Protein AF-A0A7C2L8S7-F1 (afdb_monomer)

Foldseek 3Di:
DDPPPVNVVLVVVLVVLCVVCVVPVPSNVLVVCLSVLCVVPNPVRNVVSVVVVVCVVVVVPPPDDDD

Solvent-accessible surface area (backbone atoms only — not comparable to full-atom values): 4009 Å² total; per-residue (Å²): 130,85,77,51,72,70,55,56,53,49,51,56,50,50,53,51,45,48,66,76,26,67,91,36,65,69,61,34,52,51,54,50,53,43,51,49,30,30,72,78,51,35,74,62,29,30,52,55,48,54,49,52,52,49,34,66,76,67,59,74,81,73,88,85,88,82,136

Structure (mmCIF, N/CA/C/O backbone):
data_AF-A0A7C2L8S7-F1
#
_entry.id   AF-A0A7C2L8S7-F1
#
loop_
_atom_site.group_PDB
_atom_site.id
_atom_site.type_symbol
_atom_site.label_atom_id
_atom_site.label_alt_id
_atom_site.label_comp_id
_atom_site.label_asym_id
_atom_site.label_entity_id
_atom_site.label_seq_id
_atom_site.pdbx_PDB_ins_code
_atom_site.Cartn_x
_atom_site.Cartn_y
_atom_site.Cartn_z
_atom_site.occupancy
_atom_site.B_iso_or_equiv
_atom_site.auth_seq_id
_atom_site.auth_comp_id
_atom_site.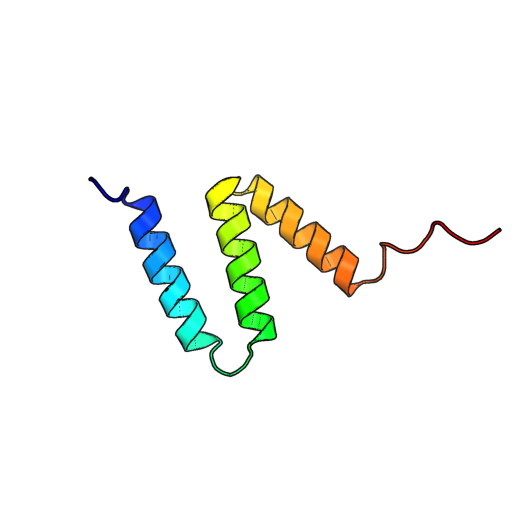auth_asym_id
_atom_site.auth_atom_id
_atom_site.pdbx_PDB_model_num
ATOM 1 N N . MET A 1 1 ? 0.339 1.658 -27.939 1.00 43.31 1 MET A N 1
ATOM 2 C CA . MET A 1 1 ? 1.277 2.136 -26.900 1.00 43.31 1 MET A CA 1
ATOM 3 C C . MET A 1 1 ? 1.727 0.914 -26.122 1.00 43.31 1 MET A C 1
ATOM 5 O O . MET A 1 1 ? 0.864 0.138 -25.740 1.00 43.31 1 MET A O 1
ATOM 9 N N . ALA A 1 2 ? 3.032 0.673 -25.983 1.00 50.25 2 ALA A N 1
ATOM 10 C CA . ALA A 1 2 ? 3.515 -0.472 -25.216 1.00 50.25 2 ALA A CA 1
ATOM 11 C C . ALA A 1 2 ? 3.328 -0.161 -23.728 1.00 50.25 2 ALA A C 1
ATOM 13 O O . ALA A 1 2 ? 3.974 0.745 -23.204 1.00 50.25 2 ALA A O 1
ATOM 14 N N . VAL A 1 3 ? 2.411 -0.867 -23.068 1.00 52.56 3 VAL A N 1
ATOM 15 C CA . VAL A 1 3 ? 2.349 -0.873 -21.606 1.00 52.56 3 VAL A CA 1
ATOM 16 C C . VAL A 1 3 ? 3.661 -1.499 -21.142 1.00 52.56 3 VAL A C 1
ATOM 18 O O . VAL A 1 3 ? 3.958 -2.648 -21.464 1.00 52.56 3 VAL A O 1
ATOM 21 N N . SER A 1 4 ? 4.506 -0.718 -20.474 1.00 68.31 4 SER A N 1
ATOM 22 C CA . SER A 1 4 ? 5.759 -1.218 -19.909 1.00 68.31 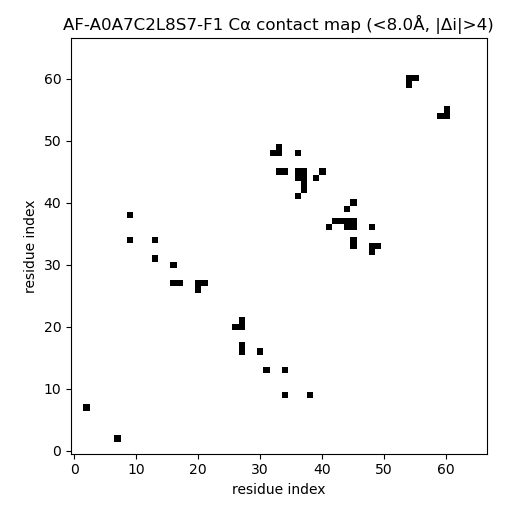4 SER A CA 1
ATOM 23 C C . SER A 1 4 ? 5.446 -2.387 -18.971 1.00 68.31 4 SER A C 1
ATOM 25 O O . SER A 1 4 ? 4.520 -2.276 -18.175 1.00 68.31 4 SER A O 1
ATOM 27 N N . ALA A 1 5 ? 6.223 -3.476 -18.997 1.00 64.94 5 ALA A N 1
ATOM 28 C CA . ALA A 1 5 ? 6.001 -4.649 -18.129 1.00 64.94 5 ALA A CA 1
ATOM 29 C C . ALA A 1 5 ? 5.894 -4.292 -16.630 1.00 64.94 5 ALA A C 1
ATOM 31 O O . ALA A 1 5 ? 5.194 -4.946 -15.865 1.00 64.94 5 ALA A O 1
ATOM 32 N N . ARG A 1 6 ? 6.547 -3.194 -16.228 1.00 66.81 6 ARG A N 1
ATOM 33 C CA . ARG A 1 6 ? 6.429 -2.588 -14.899 1.00 66.81 6 ARG A CA 1
ATOM 34 C C . ARG A 1 6 ? 4.999 -2.128 -14.575 1.00 66.81 6 ARG A C 1
ATOM 36 O O . ARG A 1 6 ? 4.556 -2.339 -13.458 1.00 66.81 6 ARG A O 1
ATOM 43 N N . ASN A 1 7 ? 4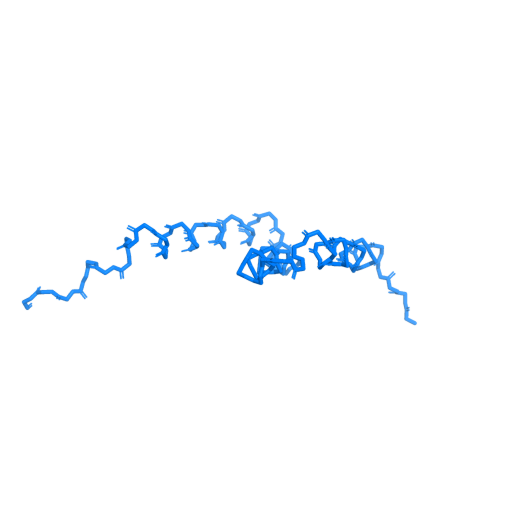.289 -1.529 -15.528 1.00 76.62 7 ASN A N 1
ATOM 44 C CA . ASN A 1 7 ? 2.920 -1.049 -15.328 1.00 76.62 7 ASN A CA 1
ATOM 45 C C . ASN A 1 7 ? 1.937 -2.219 -15.204 1.00 76.62 7 ASN A C 1
ATOM 47 O O . ASN A 1 7 ? 1.103 -2.191 -14.311 1.00 76.62 7 ASN A O 1
ATOM 51 N N . ALA A 1 8 ? 2.100 -3.271 -16.015 1.00 85.06 8 ALA A N 1
ATOM 52 C CA . ALA A 1 8 ? 1.260 -4.468 -15.926 1.00 85.06 8 ALA A CA 1
ATOM 53 C C . ALA A 1 8 ? 1.385 -5.161 -14.556 1.00 85.06 8 ALA A C 1
ATOM 55 O O . ALA A 1 8 ? 0.381 -5.458 -13.920 1.00 85.06 8 ALA A O 1
ATOM 56 N N . PHE A 1 9 ? 2.613 -5.323 -14.047 1.00 87.81 9 PHE A N 1
ATOM 57 C CA . PHE A 1 9 ? 2.834 -5.878 -12.707 1.00 87.81 9 PHE A CA 1
ATOM 58 C C . PHE A 1 9 ? 2.183 -5.033 -11.599 1.00 87.81 9 PHE A C 1
ATOM 60 O O . PHE A 1 9 ? 1.639 -5.577 -10.641 1.00 87.81 9 PHE A O 1
ATOM 67 N N . PHE A 1 10 ? 2.240 -3.701 -11.709 1.00 89.12 10 PHE A N 1
ATOM 68 C CA . PHE A 1 10 ? 1.617 -2.820 -10.722 1.00 89.12 10 PHE A CA 1
ATOM 69 C C . PHE A 1 10 ? 0.094 -2.893 -10.735 1.00 89.12 10 PHE A C 1
ATOM 71 O O . PHE A 1 10 ? -0.508 -2.862 -9.664 1.00 89.12 10 PHE A O 1
ATOM 78 N N . GLU A 1 11 ? -0.515 -3.004 -11.912 1.00 90.38 11 GLU A N 1
ATOM 79 C CA . GLU A 1 11 ? -1.963 -3.174 -12.046 1.00 90.38 11 GLU A CA 1
ATOM 80 C C . GLU A 1 11 ? -2.422 -4.512 -11.450 1.00 90.38 11 GLU A C 1
ATOM 82 O O . GLU A 1 11 ? -3.324 -4.523 -10.616 1.00 90.38 11 GLU A O 1
ATOM 87 N N . GLU A 1 12 ? -1.733 -5.615 -11.757 1.00 94.38 12 GLU A N 1
ATOM 88 C CA . GLU A 1 12 ? -2.037 -6.934 -11.178 1.00 94.38 12 GLU A CA 1
ATOM 89 C C . GLU A 1 12 ? -1.902 -6.946 -9.647 1.00 94.38 12 GLU A C 1
ATOM 91 O O . GLU A 1 12 ? -2.751 -7.491 -8.937 1.00 94.38 12 GLU A O 1
ATOM 96 N N . LEU A 1 13 ? -0.848 -6.318 -9.114 1.00 94.69 13 LEU A N 1
ATOM 97 C CA . LEU A 1 13 ? -0.650 -6.207 -7.670 1.00 94.69 13 LEU A CA 1
ATOM 98 C C . LEU A 1 13 ? -1.736 -5.342 -7.014 1.00 94.69 13 LEU A C 1
ATOM 100 O O . LEU A 1 13 ? -2.201 -5.668 -5.923 1.00 94.69 13 LEU A O 1
ATOM 104 N N . LEU A 1 14 ? -2.155 -4.258 -7.665 1.00 94.31 14 LEU A N 1
ATOM 105 C CA . LEU A 1 14 ? -3.220 -3.396 -7.164 1.00 94.31 14 LEU A CA 1
ATOM 106 C C . LEU A 1 14 ? -4.559 -4.139 -7.092 1.00 94.31 14 LEU A C 1
ATOM 108 O 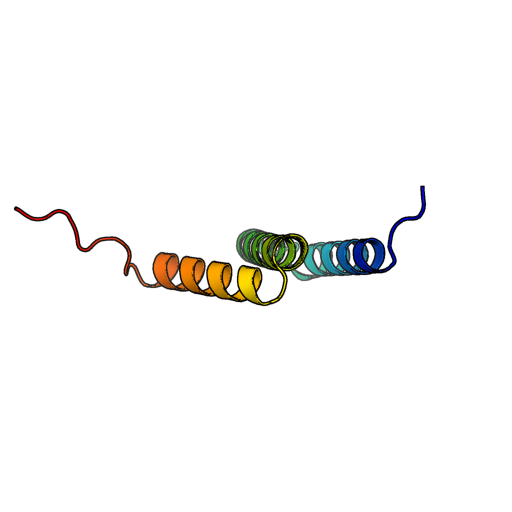O . LEU A 1 14 ? -5.263 -4.039 -6.086 1.00 94.31 14 LEU A O 1
ATOM 112 N N . ASP A 1 15 ? -4.891 -4.920 -8.116 1.00 95.88 15 ASP A N 1
ATOM 113 C CA . ASP A 1 15 ? -6.118 -5.717 -8.131 1.00 95.88 15 ASP A CA 1
ATOM 114 C C . ASP A 1 15 ? -6.094 -6.817 -7.061 1.00 95.88 15 ASP A C 1
ATOM 116 O O . ASP A 1 15 ? -7.074 -6.985 -6.329 1.00 95.88 15 ASP A O 1
ATOM 120 N N . LEU A 1 16 ? -4.948 -7.479 -6.863 1.00 97.00 16 LEU A N 1
ATOM 121 C CA . LEU A 1 16 ? -4.769 -8.427 -5.762 1.00 97.00 16 LEU A CA 1
ATOM 122 C C . LEU A 1 16 ? -4.972 -7.758 -4.391 1.00 97.00 16 LEU A C 1
ATOM 124 O O . LEU A 1 16 ? -5.650 -8.307 -3.523 1.00 97.00 16 LEU A O 1
ATOM 128 N N . LEU A 1 17 ? -4.408 -6.564 -4.182 1.00 96.56 17 LEU A N 1
ATOM 129 C CA . LEU A 1 17 ? -4.568 -5.817 -2.932 1.00 96.56 17 LEU A CA 1
ATOM 130 C C . LEU A 1 17 ? -6.031 -5.434 -2.681 1.00 96.56 17 LEU A C 1
ATOM 132 O O . LEU A 1 17 ? -6.502 -5.568 -1.551 1.00 96.56 17 LEU A O 1
ATOM 136 N N . ARG A 1 18 ? -6.765 -5.018 -3.720 1.00 96.31 18 ARG A N 1
ATOM 137 C CA . ARG A 1 18 ? -8.202 -4.710 -3.630 1.00 96.31 18 ARG A CA 1
ATOM 138 C C . ARG A 1 18 ? -9.020 -5.920 -3.211 1.00 96.31 18 ARG A C 1
ATOM 140 O O . ARG A 1 18 ? -9.887 -5.786 -2.352 1.00 96.31 18 ARG A O 1
ATOM 147 N N . GLU A 1 19 ? -8.740 -7.096 -3.767 1.00 97.56 19 GLU A N 1
ATOM 148 C CA . GLU A 1 19 ? -9.441 -8.319 -3.372 1.00 97.56 19 GLU A CA 1
ATOM 149 C C . GLU A 1 19 ? -9.120 -8.738 -1.933 1.00 97.56 19 GLU A C 1
ATOM 151 O O . GLU A 1 19 ? -10.037 -9.042 -1.162 1.00 97.56 19 GLU A O 1
ATOM 156 N N . LEU A 1 20 ? -7.836 -8.729 -1.557 1.00 97.69 20 LEU A N 1
ATOM 157 C CA . LEU A 1 20 ? -7.381 -9.150 -0.229 1.00 97.69 20 LEU A CA 1
ATOM 158 C C . LEU A 1 20 ? -7.853 -8.203 0.880 1.00 97.69 20 LEU A C 1
ATOM 160 O O . LEU A 1 20 ? -8.191 -8.653 1.975 1.00 97.69 20 LEU A O 1
ATOM 164 N N . LEU A 1 21 ? -7.891 -6.899 0.603 1.00 97.62 21 LEU A N 1
ATOM 165 C CA . LEU A 1 21 ? -8.191 -5.855 1.584 1.00 97.62 21 LEU A CA 1
ATOM 166 C C . LEU A 1 21 ? -9.610 -5.289 1.444 1.00 97.62 21 LEU A C 1
ATOM 168 O O . LEU A 1 21 ? -9.942 -4.312 2.109 1.00 97.62 21 LEU A O 1
ATOM 172 N N . LYS A 1 22 ? -10.492 -5.924 0.659 1.00 94.69 22 LYS A N 1
ATOM 173 C CA . LYS A 1 22 ? -11.883 -5.469 0.452 1.00 94.69 22 LYS A CA 1
ATOM 174 C C . LYS A 1 22 ? -12.688 -5.245 1.740 1.00 94.69 22 LYS A C 1
ATOM 176 O O . LYS A 1 22 ? -13.643 -4.479 1.739 1.00 94.69 22 LYS A O 1
ATOM 181 N N . GLY A 1 23 ? -12.334 -5.940 2.825 1.00 96.94 23 GLY A N 1
ATOM 182 C CA . GLY A 1 23 ? -12.973 -5.815 4.141 1.00 96.94 23 GLY A CA 1
ATOM 183 C C . GLY A 1 23 ? -12.301 -4.817 5.088 1.00 96.94 23 GLY A C 1
ATOM 184 O O . GLY A 1 23 ? -12.758 -4.669 6.217 1.00 96.94 23 GLY A O 1
ATOM 185 N N . ASN A 1 24 ? -11.213 -4.170 4.666 1.00 97.00 24 ASN A N 1
ATOM 186 C CA . ASN A 1 24 ? -10.454 -3.213 5.464 1.00 97.00 24 ASN A CA 1
ATOM 187 C C . ASN A 1 24 ? -10.011 -2.031 4.573 1.00 97.00 24 ASN A C 1
ATOM 189 O O . ASN A 1 24 ? -8.906 -2.050 4.019 1.00 97.00 24 ASN A O 1
ATOM 193 N N . PRO A 1 25 ? -10.886 -1.023 4.391 1.00 94.12 25 PRO A N 1
ATOM 194 C CA . PRO A 1 25 ? -10.635 0.076 3.464 1.00 94.12 25 PRO A CA 1
ATOM 195 C C . PRO A 1 25 ? -9.439 0.941 3.882 1.00 94.12 25 PRO A C 1
ATOM 197 O O . PRO A 1 25 ? -8.721 1.445 3.019 1.00 94.12 25 PRO A O 1
ATOM 200 N N . GLU A 1 26 ? -9.164 1.074 5.181 1.00 94.25 26 GLU A N 1
ATOM 201 C CA . GLU A 1 26 ? -7.977 1.766 5.683 1.00 94.25 26 GLU A CA 1
ATOM 202 C C . GLU A 1 26 ? -6.687 1.041 5.279 1.00 94.25 26 GLU A C 1
ATOM 204 O O . GLU A 1 26 ? -5.754 1.675 4.783 1.00 94.25 26 GLU A O 1
ATOM 209 N N . ALA A 1 27 ? -6.634 -0.286 5.433 1.00 95.75 27 ALA A N 1
ATOM 210 C CA . ALA A 1 27 ? -5.482 -1.078 5.012 1.00 95.75 27 ALA A CA 1
ATOM 211 C C 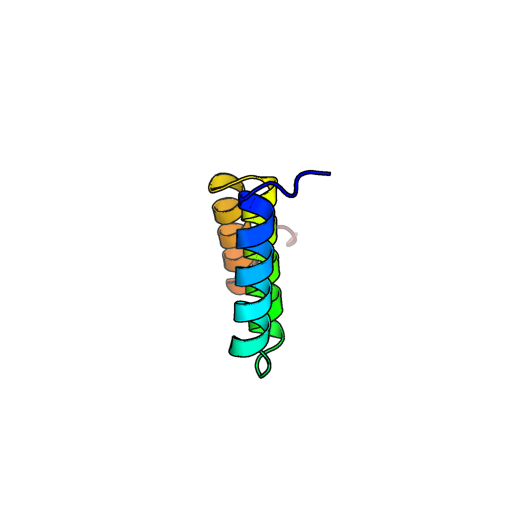. ALA A 1 27 ? -5.275 -1.012 3.493 1.00 95.75 27 ALA A C 1
ATOM 213 O O . ALA A 1 27 ? -4.135 -0.886 3.040 1.00 95.75 27 ALA A O 1
ATOM 214 N N . LEU A 1 28 ? -6.361 -1.049 2.711 1.00 96.62 28 LEU A N 1
ATOM 215 C CA . LEU A 1 28 ? -6.294 -0.889 1.258 1.00 96.62 28 LEU A CA 1
ATOM 216 C C . LEU A 1 28 ? -5.689 0.467 0.884 1.00 96.62 28 LEU A C 1
ATOM 218 O O . LEU A 1 28 ? -4.725 0.517 0.125 1.00 96.62 28 LEU A O 1
ATOM 222 N N . LYS A 1 29 ? -6.177 1.552 1.490 1.00 95.50 29 LYS A N 1
ATOM 223 C CA . LYS A 1 29 ? -5.662 2.905 1.252 1.00 95.50 29 LYS A CA 1
ATOM 224 C C . LYS A 1 29 ? -4.168 3.025 1.573 1.00 95.50 29 LYS A C 1
ATOM 226 O O . LYS A 1 29 ? -3.432 3.682 0.838 1.00 95.50 29 LYS A O 1
ATOM 231 N N . LEU A 1 30 ? -3.702 2.393 2.653 1.00 96.12 30 LEU A N 1
ATOM 232 C CA . LEU A 1 30 ? -2.275 2.354 2.989 1.00 96.12 30 LEU A CA 1
ATOM 233 C C . LEU A 1 30 ? -1.468 1.589 1.936 1.00 96.12 30 LEU A C 1
ATOM 235 O O . LEU A 1 30 ? -0.430 2.076 1.492 1.00 96.12 30 LEU A O 1
ATOM 239 N N . ALA A 1 31 ? -1.948 0.422 1.506 1.00 96.12 31 ALA A N 1
ATOM 240 C CA . ALA A 1 31 ? -1.276 -0.380 0.491 1.00 96.12 31 ALA A CA 1
ATOM 241 C C . ALA A 1 31 ? -1.183 0.356 -0.859 1.00 96.12 31 ALA A C 1
ATOM 243 O O . ALA A 1 31 ? -0.117 0.365 -1.475 1.00 96.12 31 ALA A O 1
ATOM 244 N N . GLU A 1 32 ? -2.254 1.037 -1.276 1.00 95.12 32 GLU A N 1
ATOM 245 C CA . GLU A 1 32 ? -2.281 1.875 -2.482 1.00 95.12 32 GLU A CA 1
ATOM 246 C C . GLU A 1 32 ? -1.273 3.030 -2.393 1.00 95.12 32 GLU A C 1
ATOM 248 O O . GLU A 1 32 ? -0.481 3.231 -3.315 1.00 95.12 32 GLU A O 1
ATOM 253 N N . ARG A 1 33 ? -1.233 3.738 -1.256 1.00 95.38 33 ARG A N 1
ATOM 254 C CA . 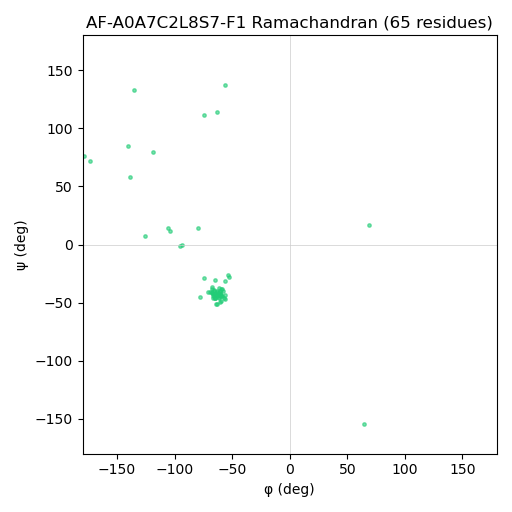ARG A 1 33 ? -0.295 4.847 -1.000 1.00 95.38 33 ARG A CA 1
ATOM 255 C C . ARG A 1 33 ? 1.167 4.384 -1.078 1.00 95.38 33 ARG A C 1
ATOM 257 O O . ARG A 1 33 ? 1.990 5.037 -1.720 1.00 95.38 33 ARG A O 1
ATOM 264 N N . LEU A 1 34 ? 1.490 3.229 -0.490 1.00 96.12 34 LEU A N 1
ATOM 265 C CA . LEU A 1 34 ? 2.834 2.640 -0.552 1.00 96.12 34 LEU A CA 1
ATOM 266 C C . LEU A 1 34 ? 3.213 2.201 -1.972 1.00 96.12 34 LEU A C 1
ATOM 268 O O . LEU A 1 34 ? 4.343 2.432 -2.414 1.00 96.12 34 LEU A O 1
ATOM 272 N N . LEU A 1 35 ? 2.274 1.583 -2.692 1.00 94.81 35 LEU A N 1
ATOM 273 C CA . LEU A 1 35 ? 2.496 1.120 -4.058 1.00 94.81 35 LEU A CA 1
ATOM 274 C C . LEU A 1 35 ? 2.735 2.292 -5.013 1.00 94.81 35 LEU A C 1
ATOM 276 O O . LEU A 1 35 ? 3.666 2.247 -5.818 1.00 94.81 35 LEU A O 1
ATOM 280 N N . GLN A 1 36 ? 1.955 3.364 -4.869 1.00 92.56 36 GLN A N 1
ATOM 281 C CA . GLN A 1 36 ? 2.132 4.604 -5.618 1.00 92.56 36 GLN A CA 1
ATOM 282 C C . GLN A 1 36 ? 3.505 5.231 -5.344 1.00 92.56 36 GLN A C 1
ATOM 284 O O . GLN A 1 36 ? 4.246 5.524 -6.284 1.00 92.56 36 GLN A O 1
ATOM 289 N N . ALA A 1 37 ? 3.893 5.370 -4.072 1.00 94.75 37 ALA A N 1
ATOM 290 C CA . ALA A 1 37 ? 5.192 5.932 -3.703 1.00 94.75 37 ALA A CA 1
ATOM 291 C C . ALA A 1 37 ? 6.362 5.127 -4.297 1.00 94.75 37 ALA A C 1
ATOM 293 O O . ALA A 1 37 ? 7.357 5.700 -4.756 1.00 94.75 37 ALA A O 1
ATOM 294 N N . TYR A 1 38 ? 6.235 3.798 -4.336 1.00 93.81 38 TYR A N 1
ATOM 295 C CA . TYR A 1 38 ? 7.208 2.933 -4.993 1.00 93.81 38 TYR A CA 1
ATOM 296 C C . TYR A 1 38 ? 7.194 3.076 -6.524 1.00 93.81 38 TYR A C 1
ATOM 298 O O . TYR A 1 38 ? 8.260 3.119 -7.141 1.00 93.81 38 TYR A O 1
ATOM 306 N N . GLY A 1 39 ? 6.021 3.185 -7.150 1.00 89.88 39 GLY A N 1
ATOM 307 C CA . GLY A 1 39 ? 5.892 3.387 -8.595 1.00 89.88 39 GLY A CA 1
ATOM 308 C C . GLY A 1 39 ? 6.544 4.687 -9.076 1.00 89.88 39 GLY A C 1
ATOM 309 O O . GLY A 1 39 ? 7.264 4.681 -10.075 1.00 89.88 39 GLY A O 1
ATOM 310 N N . GLU A 1 40 ? 6.353 5.779 -8.332 1.00 90.75 40 GLU A N 1
ATOM 311 C CA . GLU A 1 40 ? 6.860 7.114 -8.673 1.00 90.75 40 GLU A CA 1
ATOM 312 C C . GLU A 1 40 ? 8.351 7.294 -8.360 1.00 90.75 40 GLU A C 1
ATOM 314 O O . GLU A 1 40 ? 9.102 7.856 -9.158 1.00 90.75 40 GLU A O 1
ATOM 319 N N . ARG A 1 41 ? 8.786 6.851 -7.173 1.00 93.12 41 ARG A N 1
ATOM 320 C CA . ARG A 1 41 ? 10.101 7.199 -6.601 1.00 93.12 41 ARG A CA 1
ATOM 321 C C . ARG A 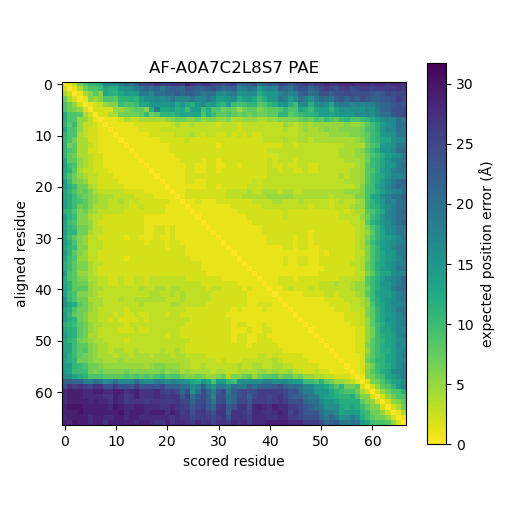1 41 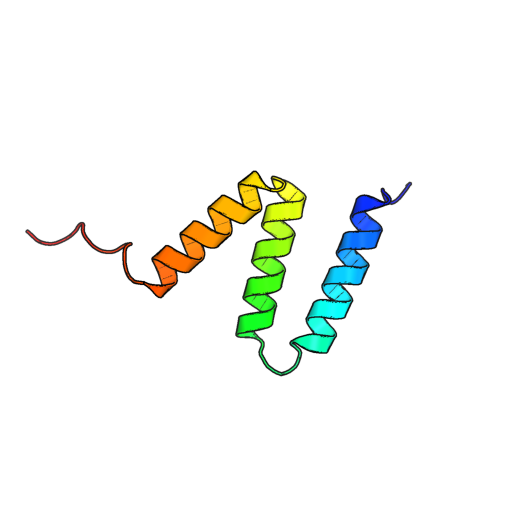? 10.941 5.971 -6.219 1.00 93.12 41 ARG A C 1
ATOM 323 O O . ARG A 1 41 ? 12.006 6.105 -5.609 1.00 93.12 41 ARG A O 1
ATOM 330 N N . GLY A 1 42 ? 10.494 4.764 -6.565 1.00 92.19 42 GLY A N 1
ATOM 331 C CA . GLY A 1 42 ? 11.178 3.508 -6.256 1.00 92.19 42 GLY A CA 1
ATOM 332 C C . GLY A 1 42 ? 11.267 3.220 -4.755 1.00 92.19 42 GLY A C 1
ATOM 333 O O . GLY A 1 42 ? 10.489 3.714 -3.940 1.00 92.19 42 GLY A O 1
ATOM 334 N N . VAL A 1 43 ? 12.276 2.437 -4.361 1.00 94.56 43 VAL A N 1
ATOM 335 C CA . VAL A 1 43 ? 12.513 2.057 -2.952 1.00 94.56 43 VAL A CA 1
ATOM 336 C C . VAL A 1 43 ? 12.663 3.280 -2.041 1.00 94.56 43 VAL A C 1
ATOM 338 O O . VAL A 1 43 ? 12.289 3.224 -0.871 1.00 94.56 43 VAL A O 1
ATOM 341 N N . ARG A 1 44 ? 13.197 4.390 -2.565 1.00 96.19 44 ARG A N 1
ATOM 342 C CA . ARG A 1 44 ? 13.334 5.632 -1.804 1.00 96.19 44 ARG A CA 1
ATOM 343 C C . ARG A 1 44 ? 11.966 6.196 -1.415 1.00 96.19 44 ARG A C 1
ATOM 345 O O . ARG A 1 44 ? 11.753 6.441 -0.233 1.00 96.19 44 ARG A O 1
ATOM 352 N N . GLY A 1 45 ? 11.051 6.335 -2.374 1.00 95.88 45 GLY A N 1
ATOM 353 C CA . GLY A 1 45 ? 9.697 6.825 -2.103 1.00 95.88 45 GLY A CA 1
ATOM 354 C C . GLY A 1 45 ? 8.949 5.965 -1.107 1.00 95.88 45 GLY A C 1
ATOM 355 O O . GLY A 1 45 ? 8.364 6.490 -0.169 1.00 95.88 45 GLY A O 1
ATOM 356 N N . LEU A 1 46 ? 9.043 4.645 -1.266 1.00 96.62 46 LEU A N 1
ATOM 357 C CA . LEU A 1 46 ? 8.439 3.695 -0.337 1.00 96.62 46 LEU A CA 1
ATOM 358 C C . LEU A 1 46 ? 8.925 3.907 1.107 1.00 96.62 46 LEU A C 1
ATOM 360 O O . LEU A 1 46 ? 8.130 3.885 2.040 1.00 96.62 46 LEU A O 1
ATOM 364 N N . ARG A 1 47 ? 10.232 4.129 1.300 1.00 97.12 47 ARG A N 1
ATOM 365 C CA . ARG A 1 47 ? 10.815 4.378 2.630 1.00 97.12 47 ARG A CA 1
ATOM 366 C C . ARG A 1 47 ? 10.365 5.706 3.231 1.00 97.12 47 ARG A C 1
ATOM 368 O O . ARG A 1 47 ? 10.110 5.758 4.430 1.00 97.12 47 ARG A O 1
ATOM 375 N N . GLU A 1 48 ? 10.312 6.761 2.423 1.00 96.38 48 GLU A N 1
ATOM 376 C CA . GLU A 1 48 ? 9.821 8.077 2.849 1.00 96.38 48 GLU A CA 1
ATOM 377 C C . GLU A 1 48 ? 8.349 7.986 3.276 1.00 96.38 48 GLU A C 1
ATOM 379 O O . GLU A 1 48 ? 7.990 8.473 4.344 1.00 96.38 48 GLU A O 1
ATOM 384 N N . GLU A 1 49 ? 7.528 7.268 2.510 1.00 97.12 49 GLU A N 1
ATOM 385 C CA . GLU A 1 49 ? 6.108 7.084 2.811 1.00 97.12 49 GLU A CA 1
ATOM 386 C C . GLU A 1 49 ? 5.880 6.264 4.088 1.00 97.12 49 GLU A C 1
ATOM 388 O O . GLU A 1 49 ? 5.090 6.645 4.947 1.00 97.12 49 GLU A O 1
ATOM 393 N N . LEU A 1 50 ? 6.624 5.166 4.265 1.00 95.69 50 LEU A N 1
ATOM 394 C CA . LEU A 1 50 ? 6.578 4.365 5.494 1.00 95.69 50 LEU A CA 1
ATOM 395 C C . LEU A 1 50 ? 6.969 5.182 6.729 1.00 95.69 50 LEU A C 1
ATOM 397 O O . LEU A 1 50 ? 6.373 5.011 7.793 1.00 95.69 50 LEU A O 1
ATOM 401 N N . ARG A 1 51 ? 7.962 6.067 6.596 1.00 95.00 51 ARG A N 1
ATOM 402 C CA . ARG A 1 51 ? 8.359 6.982 7.669 1.00 95.00 51 ARG A CA 1
ATOM 403 C C . ARG A 1 51 ? 7.222 7.944 8.008 1.00 95.00 51 ARG A C 1
ATOM 405 O O . ARG A 1 51 ? 6.853 8.003 9.175 1.00 95.00 51 ARG A O 1
ATOM 412 N N . ALA A 1 52 ? 6.644 8.613 7.010 1.00 93.94 52 ALA A N 1
ATOM 413 C CA . ALA A 1 52 ? 5.535 9.545 7.211 1.00 93.94 52 ALA A CA 1
ATOM 414 C C . ALA A 1 52 ? 4.346 8.864 7.909 1.00 93.94 52 ALA A C 1
ATOM 416 O O . ALA A 1 52 ? 3.856 9.356 8.918 1.00 93.94 52 ALA A O 1
ATOM 417 N N . LEU A 1 53 ? 3.958 7.669 7.456 1.00 93.50 53 LEU A N 1
ATOM 418 C CA . LEU A 1 53 ? 2.892 6.879 8.082 1.00 93.50 53 LEU A CA 1
ATOM 419 C C . LEU A 1 53 ? 3.209 6.483 9.529 1.00 93.50 53 LEU A C 1
ATOM 421 O O . LEU A 1 53 ? 2.324 6.470 10.382 1.00 93.50 53 LEU A O 1
ATOM 425 N N . THR A 1 54 ? 4.470 6.158 9.819 1.00 92.12 54 THR A N 1
ATOM 426 C CA . THR A 1 54 ? 4.902 5.836 11.185 1.00 92.12 54 THR A CA 1
ATOM 427 C C . THR A 1 54 ? 4.840 7.075 12.078 1.00 92.12 54 THR A C 1
ATOM 429 O O . THR A 1 54 ? 4.394 6.982 13.218 1.00 92.12 54 THR A O 1
ATOM 432 N N . GLU A 1 55 ? 5.247 8.239 11.578 1.00 92.81 55 GLU A N 1
ATOM 433 C CA . GLU A 1 55 ? 5.184 9.517 12.300 1.00 92.81 55 GLU A CA 1
ATOM 434 C C . GLU A 1 55 ? 3.730 9.950 12.553 1.00 92.81 55 GLU A C 1
ATOM 436 O O . GLU A 1 55 ? 3.394 10.309 13.683 1.00 92.81 55 GLU A O 1
ATOM 441 N N . GLU A 1 56 ? 2.856 9.814 11.546 1.00 89.88 56 GLU A N 1
ATOM 442 C CA . GLU A 1 56 ? 1.403 10.015 11.646 1.00 89.88 56 GLU A CA 1
ATOM 443 C C . GLU A 1 56 ? 0.792 9.108 12.734 1.00 89.88 56 GLU A C 1
ATOM 445 O O . GLU A 1 56 ? 0.048 9.579 13.593 1.00 89.88 56 GLU A O 1
ATOM 450 N N . ALA A 1 57 ? 1.143 7.817 12.748 1.00 87.12 57 ALA A N 1
ATOM 451 C CA . ALA A 1 57 ? 0.596 6.841 13.694 1.00 87.12 57 ALA A CA 1
ATOM 452 C C . ALA A 1 57 ? 1.153 6.973 15.123 1.00 87.12 57 ALA A C 1
ATOM 454 O O . ALA A 1 57 ? 0.476 6.618 16.088 1.00 87.12 57 ALA A O 1
ATOM 455 N N . THR A 1 58 ? 2.390 7.454 15.273 1.00 85.75 58 THR A N 1
ATOM 456 C CA . THR A 1 58 ? 3.066 7.598 16.578 1.00 85.75 58 THR A CA 1
ATOM 457 C C . THR A 1 58 ? 2.929 8.997 17.182 1.00 85.75 58 THR A C 1
ATOM 459 O O . THR A 1 58 ? 3.429 9.235 18.282 1.00 85.75 58 THR 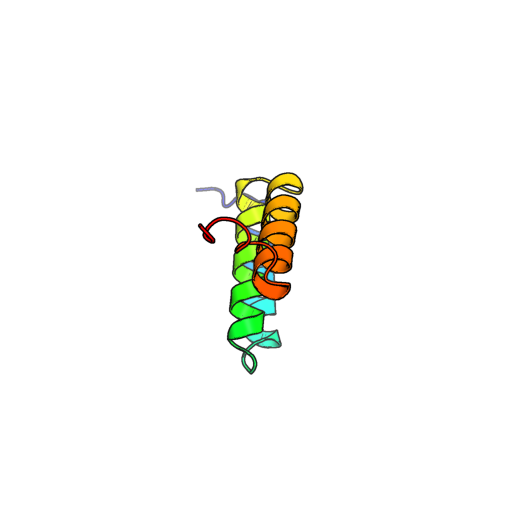A O 1
ATOM 462 N N . GLY A 1 59 ? 2.257 9.925 16.492 1.00 69.00 59 GLY A N 1
ATOM 463 C CA . GLY A 1 59 ? 2.021 11.289 16.971 1.00 69.00 59 GLY A CA 1
ATOM 464 C C . GLY A 1 59 ? 3.281 12.160 17.054 1.00 69.00 59 GLY A C 1
ATOM 465 O O . GLY A 1 59 ? 3.262 13.196 17.712 1.00 69.00 59 GLY A O 1
ATOM 466 N N . HIS A 1 60 ? 4.383 11.783 16.397 1.00 53.81 60 HIS A N 1
ATOM 467 C CA . HIS A 1 60 ? 5.656 12.523 16.454 1.00 53.81 60 HIS A CA 1
ATOM 468 C C . HIS A 1 60 ? 5.713 13.774 15.549 1.00 53.81 60 HIS A C 1
ATOM 470 O O . HIS A 1 60 ? 6.785 14.335 15.345 1.00 53.81 60 HIS A O 1
ATOM 476 N N . GLY A 1 61 ? 4.565 14.241 15.048 1.00 51.53 61 GLY A N 1
ATOM 477 C CA . GLY A 1 61 ? 4.425 15.446 14.218 1.00 51.53 61 GLY A CA 1
ATOM 478 C C . GLY A 1 61 ? 3.806 16.660 14.926 1.00 51.53 61 GLY A C 1
ATOM 479 O O . GLY A 1 61 ? 3.374 17.594 14.259 1.00 51.53 61 GLY A O 1
ATOM 480 N N . SER A 1 62 ? 3.703 16.663 16.259 1.00 48.50 62 SER A N 1
ATOM 481 C CA . SER A 1 62 ? 3.156 17.800 17.022 1.00 48.50 62 SER A CA 1
ATOM 482 C C . SER A 1 62 ? 3.960 18.067 18.296 1.00 48.50 62 SER A C 1
ATOM 484 O O . SER A 1 62 ? 3.442 18.040 19.405 1.00 48.50 62 SER A O 1
ATOM 486 N N . LYS A 1 63 ? 5.259 18.316 18.138 1.00 47.94 63 LYS A N 1
ATOM 487 C CA . LYS A 1 63 ? 6.026 19.132 19.084 1.00 47.94 63 LYS A CA 1
ATOM 488 C C . LYS A 1 63 ? 6.552 20.322 18.306 1.00 47.94 63 LYS A C 1
ATOM 490 O O . LYS A 1 63 ? 7.667 20.248 17.828 1.00 47.94 63 LYS A O 1
ATOM 495 N N . ASP A 1 64 ? 5.691 21.311 18.094 1.00 53.78 64 ASP A N 1
ATOM 496 C CA . ASP A 1 64 ? 6.042 22.705 17.794 1.00 53.78 64 ASP A CA 1
ATOM 497 C C . ASP A 1 64 ? 4.740 23.524 17.784 1.00 53.78 64 ASP A C 1
ATOM 499 O O . ASP A 1 64 ? 4.206 23.867 16.729 1.00 53.78 64 ASP A O 1
ATOM 503 N N . GLN A 1 65 ? 4.178 23.736 18.979 1.00 47.94 65 GLN A N 1
ATOM 504 C CA . GLN A 1 65 ? 3.344 24.888 19.356 1.00 47.94 65 GLN A CA 1
ATOM 505 C C . GLN A 1 65 ? 2.932 24.748 20.833 1.00 47.94 65 GLN A C 1
ATOM 507 O O . GLN A 1 65 ? 1.812 24.363 21.151 1.00 47.94 65 GLN A O 1
ATOM 512 N N . GLU A 1 66 ? 3.871 25.034 21.733 1.00 46.16 66 GLU A N 1
ATOM 513 C CA . GLU A 1 66 ? 3.580 25.553 23.073 1.00 46.16 66 GLU A CA 1
ATOM 514 C C . GLU A 1 66 ? 4.570 26.701 23.335 1.00 46.16 66 GLU A C 1
ATOM 516 O O . GLU A 1 66 ? 5.761 26.556 23.054 1.00 46.16 66 GLU A O 1
ATOM 521 N N . ASP A 1 67 ? 3.995 27.800 23.835 1.00 42.19 67 ASP A N 1
ATOM 522 C CA . ASP A 1 67 ? 4.508 29.146 24.167 1.00 42.19 67 ASP A CA 1
ATOM 523 C C . ASP A 1 67 ? 4.848 30.146 23.041 1.00 42.19 67 ASP A C 1
ATOM 525 O O . ASP A 1 67 ? 5.922 30.069 22.402 1.00 42.19 67 ASP A O 1
#

Mean predicted aligned error: 7.68 Å

Radius of gyration: 15.54 Å; Cα contacts (8 Å, |Δi|>4): 29; chains: 1; bounding box: 26×38×51 Å

Secondary structure (DSSP, 8-state):
----HHHHHHHHHHHHHHHHTTT-HHHHHHHHHHHHHHHHHHHHHHHHHHHHHHHHHHTTT--S---

Sequence (67 aa):
MAVSARNAFFEELLDLLRELLKGNPEALKLAERLLQAYGERGVRGLREELRALTEEATGHGSKDQED

pLDDT: mean 84.83, std 17.51, range [42.19, 97.69]